Protein AF-A0A930A8R0-F1 (afdb_monomer_lite)

Structure (mmCIF, N/CA/C/O backbone):
data_AF-A0A930A8R0-F1
#
_entry.id   AF-A0A930A8R0-F1
#
loop_
_atom_site.group_PDB
_atom_site.id
_atom_site.type_symbol
_atom_site.label_atom_id
_atom_site.label_alt_id
_atom_site.label_comp_id
_atom_site.label_asym_id
_atom_site.label_entity_id
_atom_site.label_seq_id
_atom_site.pdbx_PDB_ins_code
_atom_site.Cartn_x
_atom_site.Cartn_y
_atom_site.Cartn_z
_atom_site.occupancy
_atom_site.B_iso_or_equiv
_atom_site.auth_seq_id
_atom_site.auth_comp_id
_atom_site.auth_asym_id
_atom_site.auth_atom_id
_atom_site.pdbx_PDB_model_num
ATOM 1 N N . MET A 1 1 ? 19.507 -21.224 15.611 1.00 80.69 1 MET A N 1
ATOM 2 C CA . MET A 1 1 ? 19.229 -20.970 14.181 1.00 80.69 1 MET A CA 1
ATOM 3 C C . MET A 1 1 ? 17.730 -20.763 14.054 1.00 80.69 1 MET A C 1
ATOM 5 O O . MET A 1 1 ? 17.002 -21.563 14.625 1.00 80.69 1 MET A O 1
ATOM 9 N N . THR A 1 2 ? 17.271 -19.687 13.418 1.00 90.69 2 THR A N 1
ATOM 10 C CA . THR A 1 2 ? 15.831 -19.450 13.217 1.00 90.69 2 THR A CA 1
ATOM 11 C C . THR A 1 2 ? 15.289 -20.491 12.242 1.00 90.69 2 THR A C 1
ATOM 13 O O . THR A 1 2 ? 15.862 -20.667 11.169 1.00 90.69 2 THR A O 1
ATOM 16 N N . THR A 1 3 ? 14.223 -21.201 12.608 1.00 97.38 3 THR A N 1
ATOM 17 C CA . THR A 1 3 ? 13.631 -22.215 11.726 1.00 97.38 3 THR A CA 1
ATOM 18 C C . THR A 1 3 ? 12.683 -21.579 10.711 1.00 97.38 3 THR A C 1
ATOM 20 O O . THR A 1 3 ? 12.202 -20.460 10.905 1.00 97.38 3 THR A O 1
ATOM 23 N N . PHE A 1 4 ? 12.344 -22.317 9.651 1.00 96.25 4 PHE A N 1
ATOM 24 C CA . PHE A 1 4 ? 11.257 -21.925 8.750 1.00 96.25 4 PHE A CA 1
ATOM 25 C C . PHE A 1 4 ? 9.955 -21.661 9.519 1.00 96.25 4 PHE A C 1
ATOM 27 O O . PHE A 1 4 ? 9.286 -20.663 9.271 1.00 96.25 4 PHE A O 1
ATOM 34 N N . GLN A 1 5 ? 9.631 -22.505 10.504 1.00 97.75 5 GLN A N 1
ATOM 35 C CA . GLN A 1 5 ? 8.419 -22.354 11.307 1.00 97.75 5 GLN A CA 1
ATOM 36 C C . GLN A 1 5 ? 8.417 -21.048 12.113 1.00 97.75 5 GLN A C 1
ATOM 38 O O . GLN A 1 5 ? 7.372 -20.411 12.250 1.00 97.75 5 GLN A O 1
ATOM 43 N N . ASP A 1 6 ? 9.574 -20.629 12.627 1.00 97.81 6 ASP A N 1
ATOM 44 C CA . ASP A 1 6 ? 9.707 -19.356 13.339 1.00 97.81 6 ASP A CA 1
ATOM 45 C C . ASP A 1 6 ? 9.527 -18.164 12.393 1.00 97.81 6 ASP A C 1
ATOM 47 O O . ASP A 1 6 ? 8.846 -17.201 12.744 1.00 97.81 6 ASP A O 1
ATOM 51 N N . ILE A 1 7 ? 10.100 -18.234 11.187 1.00 97.00 7 ILE A N 1
ATOM 52 C CA . ILE A 1 7 ? 9.947 -17.200 10.152 1.00 97.00 7 ILE A CA 1
ATOM 53 C C . ILE A 1 7 ? 8.486 -17.107 9.711 1.00 97.00 7 ILE A C 1
ATOM 55 O O . ILE A 1 7 ? 7.916 -16.018 9.709 1.00 97.00 7 ILE A O 1
ATOM 59 N N . TYR A 1 8 ? 7.856 -18.243 9.413 1.00 96.69 8 TYR A N 1
ATOM 60 C CA . TYR A 1 8 ? 6.459 -18.312 9.001 1.00 96.69 8 TYR A CA 1
ATOM 61 C C . TYR A 1 8 ? 5.532 -17.691 10.049 1.00 96.69 8 TYR A C 1
ATOM 63 O O . TYR A 1 8 ? 4.713 -16.835 9.724 1.00 96.69 8 TYR A O 1
ATOM 71 N N . LYS A 1 9 ? 5.702 -18.052 11.329 1.00 97.94 9 LYS A N 1
ATOM 72 C CA . LYS A 1 9 ? 4.915 -17.468 12.425 1.00 97.94 9 LYS A CA 1
ATOM 73 C C . LYS A 1 9 ? 5.096 -15.957 12.526 1.00 97.94 9 LYS A C 1
ATOM 75 O O . LYS A 1 9 ? 4.120 -15.258 12.775 1.00 97.94 9 LYS A O 1
ATOM 80 N N . ARG A 1 10 ? 6.319 -15.454 12.332 1.00 97.38 10 ARG A N 1
ATOM 81 C CA . ARG A 1 10 ? 6.598 -14.011 12.347 1.00 97.38 10 ARG A CA 1
ATOM 82 C C . ARG A 1 10 ? 5.905 -13.303 11.191 1.00 97.38 10 ARG A C 1
ATOM 84 O O . ARG A 1 10 ? 5.196 -12.343 11.447 1.00 97.38 10 ARG A O 1
ATOM 91 N N . ILE A 1 11 ? 6.040 -13.807 9.964 1.00 94.69 11 ILE A N 1
ATOM 92 C CA . ILE A 1 11 ? 5.373 -13.237 8.782 1.00 94.69 11 ILE A CA 1
ATOM 93 C C . ILE A 1 11 ? 3.855 -13.242 8.974 1.00 94.69 11 ILE A C 1
ATOM 95 O O . ILE A 1 11 ? 3.210 -12.217 8.780 1.00 94.69 11 ILE A O 1
ATOM 99 N N . TYR A 1 12 ? 3.290 -14.364 9.423 1.00 95.31 12 TYR A N 1
ATOM 100 C CA . TYR A 1 12 ? 1.855 -14.486 9.665 1.00 95.31 12 TYR A CA 1
ATOM 101 C C . TYR A 1 12 ? 1.365 -13.504 10.737 1.00 95.31 12 TYR A C 1
ATOM 103 O O . TYR A 1 12 ? 0.371 -12.810 10.537 1.00 95.31 12 TYR A O 1
ATOM 111 N N . ALA A 1 13 ? 2.078 -13.400 11.863 1.00 97.25 13 ALA A N 1
ATOM 112 C CA . ALA A 1 13 ? 1.741 -12.458 12.926 1.00 97.25 13 ALA A CA 1
ATOM 113 C C . ALA A 1 13 ? 1.871 -10.998 12.466 1.00 97.25 13 ALA A C 1
ATOM 115 O O . ALA A 1 13 ? 1.007 -10.184 12.784 1.00 97.25 13 ALA A O 1
ATOM 116 N N . SER A 1 14 ? 2.905 -10.668 11.686 1.00 95.50 14 SER A N 1
ATOM 117 C CA . SER A 1 14 ? 3.073 -9.343 11.081 1.00 95.50 14 SER A CA 1
ATOM 118 C C . SER A 1 14 ? 1.933 -9.014 10.120 1.00 95.50 14 SER A C 1
ATOM 120 O O . SER A 1 14 ? 1.398 -7.909 10.171 1.00 95.50 14 SER A O 1
ATOM 122 N N . TRP A 1 15 ? 1.516 -9.978 9.295 1.00 94.69 15 TRP A N 1
ATOM 123 C CA . TRP A 1 15 ? 0.398 -9.802 8.375 1.00 94.69 15 TRP A CA 1
ATOM 124 C C . TRP A 1 15 ? -0.920 -9.562 9.111 1.00 94.69 15 TRP A C 1
ATOM 126 O O . TRP A 1 15 ? -1.655 -8.623 8.801 1.00 94.69 15 TRP A O 1
ATOM 136 N N . LEU A 1 16 ? -1.192 -10.361 10.143 1.00 95.44 16 LEU A N 1
ATOM 137 C CA . LEU A 1 16 ? -2.367 -10.182 10.989 1.00 95.44 16 LEU A CA 1
ATOM 138 C C . LEU A 1 16 ? -2.343 -8.822 11.705 1.00 95.44 16 LEU A C 1
ATOM 140 O O . LEU A 1 16 ? -3.354 -8.126 11.726 1.00 95.44 16 LEU A O 1
ATOM 144 N N . GLY A 1 17 ? -1.187 -8.417 12.236 1.00 96.06 17 GLY A N 1
ATOM 145 C CA . GLY A 1 17 ? -1.002 -7.122 12.890 1.00 96.06 17 GLY A CA 1
ATOM 146 C C . GLY A 1 17 ? -1.250 -5.934 11.958 1.00 96.06 17 GLY A C 1
ATOM 147 O O . GLY A 1 17 ? -1.930 -4.989 12.351 1.00 96.06 17 GLY A O 1
ATOM 148 N N . LYS A 1 18 ? -0.771 -6.002 10.707 1.00 94.75 18 LYS A N 1
ATOM 149 C CA . LYS A 1 18 ? -1.058 -4.996 9.670 1.00 94.75 18 LYS A CA 1
ATOM 150 C C . LYS A 1 18 ? -2.568 -4.881 9.433 1.00 94.75 18 LYS A C 1
ATOM 152 O O . LYS A 1 18 ? -3.101 -3.783 9.520 1.00 94.75 18 LYS A O 1
ATOM 157 N N . ASN A 1 19 ? -3.267 -6.004 9.245 1.00 92.94 19 ASN A N 1
ATOM 158 C CA . ASN A 1 19 ? -4.722 -6.016 9.034 1.00 92.94 19 ASN A CA 1
ATOM 159 C C . ASN A 1 19 ? -5.507 -5.464 10.237 1.00 92.94 19 ASN A C 1
ATOM 161 O O . ASN A 1 19 ? -6.452 -4.703 10.053 1.00 92.94 19 ASN A O 1
ATOM 165 N N . ILE A 1 20 ? -5.098 -5.799 11.464 1.00 93.88 20 ILE A N 1
ATOM 166 C CA . ILE A 1 20 ? -5.661 -5.228 12.701 1.00 93.88 20 ILE A CA 1
ATOM 167 C C . ILE A 1 20 ? -5.509 -3.700 12.709 1.00 93.88 20 ILE A C 1
ATOM 169 O O . ILE A 1 20 ? -6.473 -2.982 12.968 1.00 93.88 20 ILE A O 1
ATOM 173 N N . GLY A 1 21 ? -4.314 -3.201 12.381 1.00 94.19 21 GLY A N 1
ATOM 174 C CA . GLY A 1 21 ? -4.035 -1.767 12.307 1.00 94.19 21 GLY A CA 1
ATOM 175 C C . GLY A 1 21 ? -4.889 -1.048 11.263 1.00 94.19 21 GLY A C 1
ATOM 176 O O . GLY A 1 21 ? -5.487 -0.024 11.582 1.00 94.19 21 GLY A O 1
ATOM 177 N N . ILE A 1 22 ? -5.009 -1.621 10.061 1.00 93.88 22 ILE A N 1
ATOM 178 C CA . ILE A 1 22 ? -5.859 -1.094 8.980 1.00 93.88 22 ILE A CA 1
ATOM 179 C C . ILE A 1 22 ? -7.307 -0.958 9.462 1.00 93.88 22 ILE A C 1
ATOM 181 O O . ILE A 1 22 ? -7.902 0.110 9.356 1.00 93.88 22 ILE A O 1
ATOM 185 N N . ARG A 1 23 ? -7.874 -2.007 10.075 1.00 92.81 23 ARG A N 1
ATOM 186 C CA . ARG A 1 23 ? -9.264 -1.971 10.563 1.00 92.81 23 ARG A CA 1
ATOM 187 C C . ARG A 1 23 ? -9.499 -0.930 11.648 1.00 92.81 23 ARG A C 1
ATOM 189 O O . ARG A 1 23 ? -10.571 -0.332 11.687 1.00 92.81 23 ARG A O 1
ATOM 196 N N . LEU A 1 24 ? -8.520 -0.727 12.524 1.00 93.56 24 LEU A N 1
ATOM 197 C CA . LEU A 1 24 ? -8.618 0.259 13.594 1.00 93.56 24 LEU A CA 1
ATOM 198 C C . LEU A 1 24 ? -8.490 1.689 13.057 1.00 93.56 24 LEU A C 1
ATOM 200 O O . LEU A 1 24 ? -9.185 2.582 13.536 1.00 93.56 24 LEU A O 1
ATOM 204 N N . GLY A 1 25 ? -7.605 1.897 12.079 1.00 93.62 25 GLY A N 1
ATOM 205 C CA . GLY A 1 25 ? -7.275 3.211 11.530 1.00 93.62 25 GLY A CA 1
ATOM 206 C C . GLY A 1 25 ? -8.232 3.713 10.451 1.00 93.62 25 GLY A C 1
ATOM 207 O O . GLY A 1 25 ? -8.490 4.911 10.405 1.00 93.62 25 GLY A O 1
ATOM 208 N N . ALA A 1 26 ? -8.802 2.830 9.628 1.00 92.81 26 ALA A N 1
ATOM 209 C CA . ALA A 1 26 ? -9.604 3.222 8.465 1.00 92.81 26 ALA A CA 1
ATOM 210 C C . ALA A 1 26 ? -10.757 4.210 8.767 1.00 92.81 26 ALA A C 1
ATOM 212 O O . ALA A 1 26 ? -10.895 5.190 8.039 1.00 92.81 26 ALA A O 1
ATOM 213 N N . PRO A 1 27 ? -11.559 4.061 9.847 1.00 93.12 27 PRO A N 1
ATOM 214 C CA . PRO A 1 27 ? -12.640 5.012 10.154 1.00 93.12 27 PRO A CA 1
ATOM 215 C C . PRO A 1 27 ? -12.180 6.450 10.449 1.00 93.12 27 PRO A C 1
ATOM 217 O O . PRO A 1 27 ? -12.996 7.370 10.448 1.00 93.12 27 PRO A O 1
ATOM 220 N N . ILE A 1 28 ? -10.899 6.631 10.772 1.00 94.19 28 ILE A N 1
ATOM 221 C CA . ILE A 1 28 ? -10.299 7.904 11.190 1.00 94.19 28 ILE A CA 1
ATOM 222 C C . ILE A 1 28 ? -9.130 8.305 10.287 1.00 94.19 28 ILE A C 1
ATOM 224 O O . ILE A 1 28 ? -8.315 9.153 10.656 1.00 94.19 28 ILE A O 1
ATOM 228 N N . GLU A 1 29 ? -9.028 7.699 9.106 1.00 92.12 29 GLU A N 1
ATOM 229 C CA . GLU A 1 29 ? -8.049 8.096 8.107 1.00 92.12 29 GLU A CA 1
ATOM 230 C C . GLU A 1 29 ? -8.221 9.586 7.776 1.00 92.12 29 GLU A C 1
ATOM 232 O O . GLU A 1 29 ? -9.336 10.081 7.609 1.00 92.12 29 GLU A O 1
ATOM 237 N N . SER A 1 30 ? -7.108 10.322 7.715 1.00 91.88 30 SER A N 1
ATOM 238 C CA . SER A 1 30 ? -7.066 11.785 7.544 1.00 91.88 30 SER A CA 1
ATOM 239 C C . SER A 1 30 ? -7.599 12.629 8.716 1.00 91.88 30 SER A C 1
ATOM 241 O O . SER A 1 30 ? -7.638 13.854 8.600 1.00 91.88 30 SER A O 1
ATOM 243 N N . TRP A 1 31 ? -7.961 12.036 9.860 1.00 9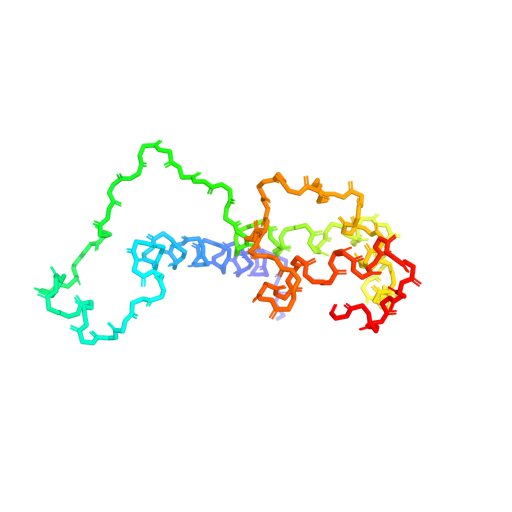6.50 31 TRP A N 1
ATOM 244 C CA . TRP A 1 31 ? -8.371 12.799 11.046 1.00 96.50 31 TRP A CA 1
ATOM 245 C C . TRP A 1 31 ? -7.162 13.214 11.883 1.00 96.50 31 TRP A C 1
ATOM 247 O O . TRP A 1 31 ? -6.203 12.465 12.081 1.00 96.50 31 TRP A O 1
ATOM 257 N N . THR A 1 32 ? -7.229 14.404 12.467 1.00 96.62 32 THR A N 1
ATOM 258 C CA . THR A 1 32 ? -6.239 14.854 13.442 1.00 96.62 32 THR A CA 1
ATOM 259 C C . THR A 1 32 ? -6.459 14.175 14.795 1.00 96.62 32 THR A C 1
ATOM 261 O O . THR A 1 32 ? -7.577 13.844 15.198 1.00 96.62 32 THR A O 1
ATOM 264 N N . GLY A 1 33 ? -5.385 14.032 15.575 1.00 94.88 33 GLY A N 1
ATOM 265 C CA . GLY A 1 33 ? -5.473 13.493 16.934 1.00 94.88 33 GLY A CA 1
ATOM 266 C C . GLY A 1 33 ? -6.540 14.173 17.816 1.00 94.88 33 GLY A C 1
ATOM 267 O O . GLY A 1 33 ? -7.263 13.464 18.513 1.00 94.88 33 GLY A O 1
ATOM 268 N N . PRO A 1 34 ? -6.676 15.517 17.824 1.00 97.44 34 PRO A N 1
ATOM 269 C CA . PRO A 1 34 ? -7.757 16.195 18.540 1.00 97.44 34 PRO A CA 1
ATOM 270 C C . PRO A 1 34 ? -9.171 15.803 18.089 1.00 97.44 34 PRO A C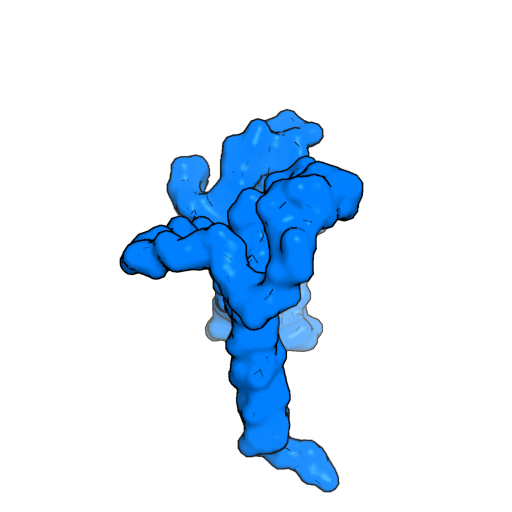 1
ATOM 272 O O . PRO A 1 34 ? -10.030 15.621 18.949 1.00 97.44 34 PRO A O 1
ATOM 275 N N . GLU A 1 35 ? -9.417 15.646 16.786 1.00 97.12 35 GLU A N 1
ATOM 276 C CA . GLU A 1 35 ? -10.726 15.226 16.259 1.00 97.12 35 GLU A CA 1
ATOM 277 C C . GLU A 1 35 ? -11.070 13.809 16.717 1.00 97.12 35 GLU A C 1
ATOM 279 O O . GLU A 1 35 ? -12.141 13.583 17.281 1.00 97.12 35 GLU A O 1
ATOM 284 N N . VAL A 1 36 ? -10.115 12.882 16.592 1.00 96.31 36 VAL A N 1
ATOM 285 C CA . VAL A 1 36 ? -10.281 11.499 17.061 1.00 96.31 36 VAL A CA 1
ATOM 286 C C . VAL A 1 36 ? -10.576 11.469 18.559 1.00 96.31 36 VAL A C 1
ATOM 288 O O . VAL A 1 36 ? -11.512 10.803 18.9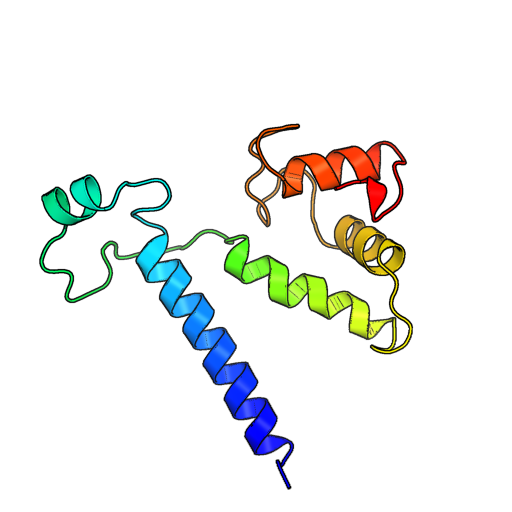97 1.00 96.31 36 VAL A O 1
ATOM 291 N N . ARG A 1 37 ? -9.820 12.228 19.364 1.00 95.19 37 ARG A N 1
ATOM 292 C CA . ARG A 1 37 ? -10.024 12.267 20.819 1.00 95.19 37 ARG A CA 1
ATOM 293 C C . ARG A 1 37 ? -11.382 12.832 21.208 1.00 95.19 37 ARG A C 1
ATOM 295 O O . ARG A 1 37 ? -12.013 12.302 22.114 1.00 95.19 37 ARG A O 1
ATOM 302 N N . LYS A 1 38 ? -11.840 13.877 20.520 1.00 96.44 38 LYS A N 1
ATOM 303 C CA . LYS A 1 38 ? -13.146 14.492 20.772 1.00 96.44 38 LYS A CA 1
ATOM 304 C C . LYS A 1 38 ? -14.302 13.523 20.507 1.00 96.44 38 LYS A C 1
ATOM 306 O O . LYS A 1 38 ? -15.297 13.582 21.222 1.00 96.44 38 LYS A O 1
ATOM 311 N N . CYS A 1 39 ? -14.186 12.673 19.489 1.00 94.56 39 CYS A N 1
ATOM 312 C CA . CYS A 1 39 ? -15.276 11.802 19.049 1.00 94.56 39 CYS A CA 1
ATOM 313 C C . CYS A 1 39 ? -15.249 10.402 19.675 1.00 94.56 39 CYS A C 1
ATOM 315 O O . CYS A 1 39 ? -16.315 9.833 19.888 1.00 94.56 39 CYS A O 1
ATOM 317 N N . TYR A 1 40 ? -14.064 9.854 19.968 1.00 93.50 40 TYR A N 1
ATOM 318 C CA . TYR A 1 40 ? -13.909 8.419 20.232 1.00 93.50 40 TYR A CA 1
ATOM 319 C C . TYR A 1 40 ? -13.188 8.063 21.540 1.00 93.50 40 TYR A C 1
ATOM 321 O O . TYR A 1 40 ? -12.989 6.881 21.802 1.00 93.50 40 TYR A O 1
ATOM 329 N N . GLN A 1 41 ? -12.767 9.020 22.379 1.00 92.62 41 GLN A N 1
ATOM 330 C CA . GLN A 1 41 ? -12.135 8.655 23.656 1.00 92.62 41 GLN A CA 1
ATOM 331 C C . GLN A 1 41 ? -13.143 8.215 24.739 1.00 92.62 41 GLN A C 1
ATOM 333 O O . GLN A 1 41 ? -14.161 8.883 24.921 1.00 92.62 41 GLN A O 1
ATOM 338 N N . PRO A 1 42 ? -12.807 7.181 25.544 1.00 93.00 42 PRO A N 1
ATOM 339 C CA . PRO A 1 42 ? -11.668 6.272 25.379 1.00 93.00 42 PRO A CA 1
ATOM 340 C C . PRO A 1 42 ? -11.913 5.251 24.254 1.00 93.00 42 PRO A C 1
ATOM 342 O O . PRO A 1 42 ? -12.996 4.686 24.152 1.00 93.00 42 PRO A O 1
ATOM 345 N N . ILE A 1 43 ? -10.880 4.967 23.455 1.00 92.25 43 ILE A N 1
ATOM 346 C CA . ILE A 1 43 ? -10.941 3.903 22.443 1.00 92.25 43 ILE A CA 1
ATOM 347 C C . ILE A 1 43 ? -10.611 2.583 23.137 1.00 92.25 43 ILE A C 1
ATOM 349 O O . ILE A 1 43 ? -9.472 2.369 23.553 1.00 92.25 43 ILE A O 1
ATOM 353 N N . THR A 1 44 ? -11.610 1.718 23.281 1.00 94.56 44 THR A N 1
ATOM 354 C CA . THR A 1 44 ? -11.469 0.387 23.898 1.00 94.56 44 THR A CA 1
ATOM 355 C C . THR A 1 44 ? -11.729 -0.759 22.925 1.00 94.56 44 THR A C 1
ATOM 357 O O . THR A 1 44 ? -11.484 -1.907 23.276 1.00 94.56 44 THR A O 1
ATOM 360 N N . ASP A 1 45 ? -12.230 -0.452 21.729 1.00 94.69 45 ASP A N 1
ATOM 361 C CA . ASP A 1 45 ? -12.561 -1.410 20.673 1.00 94.69 45 ASP A CA 1
ATOM 362 C C . ASP A 1 45 ? -12.466 -0.721 19.296 1.00 94.69 45 ASP A C 1
ATOM 364 O O . ASP A 1 45 ? -12.174 0.477 19.211 1.00 94.69 45 ASP A O 1
ATOM 368 N N . TYR A 1 46 ? -12.710 -1.464 18.219 1.00 94.25 46 TYR A N 1
ATOM 369 C CA . TYR A 1 46 ? -12.829 -0.921 16.870 1.00 94.25 46 TYR A CA 1
ATOM 370 C C . TYR A 1 46 ? -13.954 0.115 16.775 1.00 94.25 46 TYR A C 1
ATOM 372 O O . TYR A 1 46 ? -15.043 -0.054 17.320 1.00 94.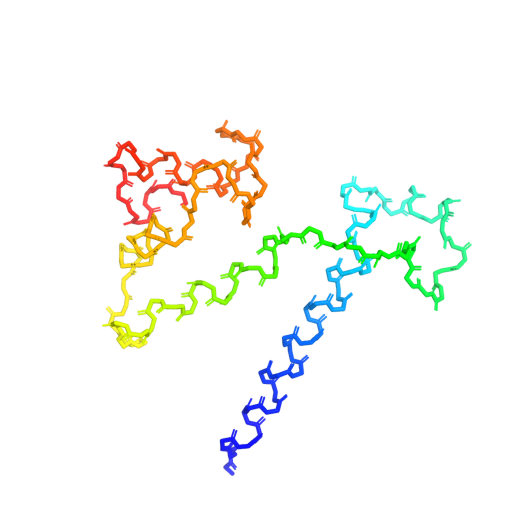25 46 TYR A O 1
ATOM 380 N N . LEU A 1 47 ? -13.691 1.195 16.036 1.00 93.44 47 LEU A N 1
ATOM 381 C CA . LEU A 1 47 ? -14.588 2.355 15.956 1.00 93.44 47 LEU A CA 1
ATOM 382 C C . LEU A 1 47 ? -15.821 2.114 15.079 1.00 93.44 47 LEU A C 1
ATOM 384 O O . LEU A 1 47 ? -16.774 2.890 15.105 1.00 93.44 47 LEU A O 1
ATOM 388 N N . THR A 1 48 ? -15.790 1.084 14.238 1.00 91.31 48 THR A N 1
ATOM 389 C CA . THR A 1 48 ? -16.854 0.774 13.284 1.00 91.31 48 THR A CA 1
ATOM 390 C C . THR A 1 48 ? -16.918 -0.728 13.075 1.00 91.31 48 THR A C 1
ATOM 392 O O . THR A 1 48 ? -15.890 -1.371 12.857 1.00 91.31 48 THR A O 1
ATOM 395 N N . ASP A 1 49 ? -18.133 -1.270 13.120 1.00 90.81 49 ASP A N 1
ATOM 396 C CA . ASP A 1 49 ? -18.401 -2.651 12.743 1.00 90.81 49 ASP A CA 1
ATOM 397 C C . ASP A 1 49 ? -18.660 -2.726 11.234 1.00 90.81 49 ASP A C 1
ATOM 399 O O . ASP A 1 49 ? -19.563 -2.077 10.699 1.00 90.81 49 ASP A O 1
ATOM 403 N N . TYR A 1 50 ? -17.830 -3.492 10.535 1.00 85.31 50 TYR A N 1
ATOM 404 C CA . TYR A 1 50 ? -17.874 -3.625 9.085 1.00 85.31 50 TYR A CA 1
ATOM 405 C C . TYR A 1 50 ? -18.433 -4.996 8.710 1.00 85.31 50 TYR A C 1
ATOM 407 O O . TYR A 1 50 ? -17.742 -6.005 8.848 1.00 85.31 50 TYR A O 1
ATOM 415 N N . SER A 1 51 ? -19.634 -5.037 8.129 1.00 85.31 51 SER A N 1
ATOM 416 C CA . SER A 1 51 ? -20.161 -6.258 7.495 1.00 85.31 51 SER A CA 1
ATOM 417 C C . SER A 1 51 ? -19.415 -6.603 6.200 1.00 85.31 51 SER A C 1
ATOM 419 O O . SER A 1 51 ? -19.252 -7.772 5.854 1.00 85.31 51 SER A O 1
ATOM 421 N N . GLN A 1 52 ? -18.935 -5.574 5.501 1.00 84.19 52 GLN A N 1
ATOM 422 C CA . GLN A 1 52 ? -18.029 -5.652 4.363 1.00 84.19 52 GLN A CA 1
ATOM 423 C C . GLN A 1 52 ? -16.977 -4.558 4.502 1.00 84.19 52 GLN A C 1
ATOM 425 O O . GLN A 1 52 ? -17.280 -3.442 4.920 1.00 84.19 52 GLN A O 1
ATOM 430 N N . PHE A 1 53 ? -15.741 -4.880 4.144 1.00 85.25 53 PHE A N 1
ATOM 431 C CA . PHE A 1 53 ? -14.632 -3.936 4.159 1.00 85.25 53 PHE A CA 1
ATOM 432 C C . PHE A 1 53 ? -14.005 -3.915 2.783 1.00 85.25 53 PHE A C 1
ATOM 434 O O . PHE A 1 53 ? -13.752 -4.977 2.207 1.00 85.25 53 PHE A O 1
ATOM 441 N N . ALA A 1 54 ? -13.826 -2.710 2.253 1.00 78.44 54 ALA A N 1
ATOM 442 C CA . ALA A 1 54 ? -13.293 -2.522 0.920 1.00 78.44 54 ALA A CA 1
ATOM 443 C C . ALA A 1 54 ? -11.881 -3.115 0.808 1.00 78.44 54 ALA A C 1
ATOM 445 O O . ALA A 1 54 ? -11.165 -3.274 1.798 1.00 78.44 54 ALA A O 1
ATOM 446 N N . ALA A 1 55 ? -11.503 -3.463 -0.420 1.00 76.56 55 ALA A N 1
ATOM 447 C CA . ALA A 1 55 ? -10.146 -3.874 -0.733 1.00 76.56 55 ALA A CA 1
ATOM 448 C C . ALA A 1 55 ? -9.222 -2.661 -0.546 1.00 76.56 55 ALA A C 1
ATOM 450 O O . ALA A 1 55 ? -9.202 -1.761 -1.382 1.00 76.56 55 ALA A O 1
ATOM 451 N N . ASP A 1 56 ? -8.513 -2.664 0.573 1.00 86.19 56 ASP A N 1
ATOM 452 C CA . ASP A 1 56 ? -7.664 -1.588 1.068 1.00 86.19 56 ASP A CA 1
ATOM 453 C C . ASP A 1 56 ? -6.231 -1.727 0.527 1.00 86.19 56 ASP A C 1
ATOM 455 O O . ASP A 1 56 ? -5.730 -2.842 0.346 1.00 86.19 56 ASP A O 1
ATOM 459 N N . ASP A 1 57 ? -5.588 -0.615 0.194 1.00 86.00 57 ASP A N 1
ATOM 460 C CA . ASP A 1 57 ? -4.280 -0.596 -0.463 1.00 86.00 57 ASP A CA 1
ATOM 461 C C . ASP A 1 57 ? -3.152 -1.071 0.450 1.00 86.00 57 ASP A C 1
ATOM 463 O O . ASP A 1 57 ? -2.288 -1.843 0.018 1.00 86.00 57 ASP A O 1
ATOM 467 N N . ASP A 1 58 ? -3.234 -0.752 1.737 1.00 89.56 58 ASP A N 1
ATOM 468 C CA . ASP A 1 58 ? -2.344 -1.255 2.775 1.00 89.56 58 ASP A CA 1
ATOM 469 C C . ASP A 1 58 ? -2.471 -2.779 2.990 1.00 89.56 58 ASP A C 1
ATOM 471 O O . ASP A 1 58 ? -1.521 -3.420 3.465 1.00 89.56 58 ASP A O 1
ATOM 475 N N . ALA A 1 59 ? -3.615 -3.377 2.633 1.00 89.12 59 ALA A N 1
ATOM 476 C CA . ALA A 1 59 ? -3.838 -4.826 2.655 1.00 89.12 59 ALA A CA 1
ATOM 477 C C . ALA A 1 59 ? -3.502 -5.518 1.319 1.00 89.12 59 ALA A C 1
ATOM 479 O O . ALA A 1 59 ? -3.077 -6.672 1.293 1.00 89.12 59 ALA A O 1
ATOM 480 N N . ASN A 1 60 ? -3.694 -4.855 0.185 1.00 86.69 60 ASN A N 1
ATOM 481 C CA . ASN A 1 60 ? -3.422 -5.463 -1.115 1.00 86.69 60 ASN A CA 1
ATOM 482 C C . ASN A 1 60 ? -1.936 -5.344 -1.469 1.00 86.69 60 ASN A C 1
ATOM 484 O O . ASN A 1 60 ? -1.284 -6.351 -1.761 1.00 86.69 60 ASN A O 1
ATOM 488 N N . GLY A 1 61 ? -1.388 -4.130 -1.391 1.00 87.06 61 GLY A N 1
ATOM 489 C CA . GLY A 1 61 ? -0.050 -3.779 -1.863 1.00 87.06 61 GLY A CA 1
ATOM 490 C C . GLY A 1 61 ? 1.029 -4.785 -1.456 1.00 87.06 61 GLY A C 1
ATOM 491 O O . GLY A 1 61 ? 1.654 -5.366 -2.342 1.00 87.06 61 GLY A O 1
ATOM 492 N N . PRO A 1 62 ? 1.214 -5.095 -0.157 1.00 87.69 62 PRO A N 1
ATOM 493 C CA . PRO A 1 62 ? 2.266 -6.014 0.281 1.00 87.69 62 PRO A CA 1
ATOM 494 C C . PRO A 1 62 ? 2.198 -7.414 -0.344 1.00 87.69 62 PRO A C 1
ATOM 496 O O . PRO A 1 62 ? 3.239 -8.007 -0.628 1.00 87.69 62 PRO A O 1
ATOM 499 N N . LEU A 1 63 ? 0.995 -7.951 -0.570 1.00 86.81 63 LEU A N 1
ATOM 500 C CA . LEU A 1 63 ? 0.824 -9.280 -1.162 1.00 86.81 63 LEU A CA 1
ATOM 501 C C . LEU A 1 63 ? 1.142 -9.271 -2.659 1.00 86.81 63 LEU A C 1
ATOM 503 O O . LEU A 1 63 ? 1.795 -10.184 -3.160 1.00 86.81 63 LEU A O 1
ATOM 507 N N . PHE A 1 64 ? 0.715 -8.228 -3.364 1.00 84.31 64 PHE A N 1
ATOM 508 C CA . PHE A 1 64 ? 0.915 -8.110 -4.805 1.00 84.31 64 PHE A CA 1
ATOM 509 C C . PHE A 1 64 ? 2.320 -7.635 -5.184 1.00 84.31 64 PHE A C 1
ATOM 511 O O . PHE A 1 64 ? 2.849 -8.061 -6.207 1.00 84.31 64 PHE A O 1
ATOM 518 N N . PHE A 1 65 ? 2.982 -6.834 -4.347 1.00 85.69 65 PHE A N 1
ATOM 519 C CA . PHE A 1 65 ? 4.400 -6.517 -4.532 1.00 85.69 65 PHE A CA 1
ATOM 520 C C . PHE A 1 65 ? 5.281 -7.753 -4.352 1.00 85.69 65 PHE A C 1
ATOM 522 O O . PHE A 1 65 ? 6.270 -7.908 -5.061 1.00 85.69 65 PHE A O 1
ATOM 529 N N . ALA A 1 66 ? 4.905 -8.676 -3.464 1.00 89.44 66 ALA A N 1
ATOM 530 C CA . ALA A 1 66 ? 5.598 -9.955 -3.336 1.00 89.44 66 ALA A CA 1
ATOM 531 C C . ALA A 1 66 ? 5.342 -10.905 -4.524 1.00 89.44 66 ALA A C 1
ATOM 533 O O . ALA A 1 66 ? 6.126 -11.831 -4.732 1.00 89.44 66 ALA A O 1
ATOM 534 N N . ASP A 1 67 ? 4.284 -10.691 -5.316 1.00 91.69 67 ASP A N 1
ATOM 535 C CA . ASP A 1 67 ? 3.900 -11.573 -6.426 1.00 91.69 67 ASP A CA 1
ATOM 536 C C . ASP A 1 67 ? 4.983 -11.673 -7.511 1.00 91.69 67 ASP A C 1
ATOM 538 O O . ASP A 1 67 ? 5.195 -12.751 -8.064 1.00 91.69 67 ASP A O 1
ATOM 542 N N . VAL A 1 68 ? 5.757 -10.600 -7.723 1.00 94.25 68 VAL A N 1
ATOM 543 C CA . VAL A 1 68 ? 6.894 -10.578 -8.664 1.00 94.25 68 VAL A CA 1
ATOM 544 C C . VAL A 1 68 ? 7.904 -11.699 -8.385 1.00 94.25 68 VAL A C 1
ATOM 546 O O . VAL A 1 68 ? 8.550 -12.211 -9.300 1.00 94.25 68 VAL A O 1
ATOM 549 N N . MET A 1 69 ? 8.009 -12.136 -7.123 1.00 92.69 69 MET A N 1
ATOM 550 C CA . MET A 1 69 ? 8.951 -13.171 -6.694 1.00 92.69 69 MET A CA 1
ATOM 551 C C . MET A 1 69 ? 8.584 -14.567 -7.215 1.00 92.69 69 MET A C 1
ATOM 553 O O . MET A 1 69 ? 9.374 -15.501 -7.103 1.00 92.69 69 MET A O 1
ATOM 557 N N . LYS A 1 70 ? 7.394 -14.733 -7.807 1.00 92.12 70 LYS A N 1
ATOM 558 C CA . LYS A 1 70 ? 7.033 -15.946 -8.555 1.00 92.12 70 LYS A CA 1
ATOM 559 C C . LYS A 1 70 ? 7.833 -16.089 -9.849 1.00 92.12 70 LYS A C 1
ATOM 561 O O . LYS A 1 70 ? 7.986 -17.206 -10.336 1.00 92.12 70 LYS A O 1
ATOM 566 N N . TYR A 1 71 ? 8.322 -14.976 -10.393 1.00 93.75 71 TYR A N 1
ATOM 567 C CA . TYR A 1 71 ? 8.994 -14.920 -11.692 1.00 93.75 71 TYR A CA 1
ATOM 568 C C . TYR A 1 71 ? 10.458 -14.479 -11.582 1.00 93.75 71 TYR A C 1
ATOM 570 O O . TYR A 1 71 ? 11.262 -14.814 -12.449 1.00 93.75 71 TYR A O 1
ATOM 578 N N . HIS A 1 72 ? 10.821 -13.781 -10.502 1.00 94.56 72 HIS A N 1
ATOM 579 C CA . HIS A 1 72 ? 12.163 -13.251 -10.271 1.00 94.56 72 HIS A CA 1
ATOM 580 C C . HIS A 1 72 ? 12.702 -13.687 -8.904 1.00 94.56 72 HIS A C 1
ATOM 582 O O . HIS A 1 72 ? 11.963 -13.784 -7.928 1.00 94.56 72 HIS A O 1
ATOM 588 N N . SER A 1 73 ? 14.009 -13.937 -8.808 1.00 94.00 73 SER A N 1
ATOM 589 C CA . SER A 1 73 ? 14.656 -14.171 -7.514 1.00 94.00 73 SER A CA 1
ATOM 590 C C . SER A 1 73 ? 14.862 -12.855 -6.764 1.00 94.00 73 SER A C 1
ATOM 592 O O . SER A 1 73 ? 15.110 -11.820 -7.383 1.00 94.00 73 SER A O 1
ATOM 594 N N . ILE A 1 74 ? 14.872 -12.915 -5.430 1.00 89.25 74 ILE A N 1
ATOM 595 C CA . ILE A 1 74 ? 15.085 -11.739 -4.571 1.00 89.25 74 ILE A CA 1
ATOM 596 C C . ILE A 1 74 ? 16.384 -10.983 -4.890 1.00 89.25 74 ILE A C 1
ATOM 598 O O . ILE A 1 74 ? 16.416 -9.763 -4.793 1.00 89.25 74 ILE A O 1
ATOM 602 N N . ASP A 1 75 ? 17.422 -11.698 -5.328 1.00 94.44 75 ASP A N 1
ATOM 603 C CA . ASP A 1 75 ? 18.731 -11.114 -5.636 1.00 94.44 75 ASP A CA 1
ATOM 604 C C . ASP A 1 75 ? 18.785 -10.388 -6.992 1.00 94.44 75 ASP A C 1
ATOM 606 O O . ASP A 1 75 ? 19.728 -9.645 -7.243 1.00 94.44 75 ASP A O 1
ATOM 610 N N . ASN A 1 76 ? 17.798 -10.604 -7.872 1.00 93.62 76 ASN A N 1
ATOM 611 C CA . ASN A 1 76 ? 17.841 -10.143 -9.268 1.00 93.62 76 ASN A CA 1
ATOM 612 C C . ASN A 1 76 ? 16.624 -9.310 -9.690 1.00 93.62 76 ASN A C 1
ATOM 614 O O . ASN A 1 76 ? 16.594 -8.826 -10.818 1.00 93.62 76 ASN A O 1
ATOM 618 N N . VAL A 1 77 ? 15.609 -9.169 -8.833 1.00 95.69 77 VAL A N 1
ATOM 619 C CA . VAL A 1 77 ? 14.413 -8.390 -9.165 1.00 95.69 77 VAL A CA 1
ATOM 620 C C . VAL A 1 77 ? 14.750 -6.903 -9.285 1.00 95.69 77 VAL A C 1
ATOM 622 O O . VAL A 1 77 ? 15.387 -6.317 -8.408 1.00 95.69 77 VAL A O 1
ATOM 625 N N . THR A 1 78 ? 14.317 -6.280 -10.380 1.00 95.88 78 THR A N 1
ATOM 626 C CA . THR A 1 78 ? 14.525 -4.852 -10.642 1.00 95.88 78 THR A CA 1
ATOM 627 C C . THR A 1 78 ? 13.274 -4.027 -10.328 1.00 95.88 78 THR A C 1
ATOM 629 O O . THR A 1 78 ? 12.162 -4.547 -10.226 1.00 95.88 78 THR A O 1
ATOM 632 N N . ALA A 1 79 ? 13.431 -2.703 -10.221 1.00 95.50 79 ALA A N 1
ATOM 633 C CA . ALA A 1 79 ? 12.290 -1.789 -10.118 1.00 95.50 79 ALA A CA 1
ATOM 634 C C . ALA A 1 79 ? 11.367 -1.877 -11.349 1.00 95.50 79 ALA A C 1
ATOM 636 O O . ALA A 1 79 ? 10.151 -1.758 -11.219 1.00 95.50 79 ALA A O 1
ATOM 637 N N . GLN A 1 80 ? 11.930 -2.141 -12.531 1.00 96.50 80 GLN A N 1
ATOM 638 C CA . GLN A 1 80 ? 11.148 -2.307 -13.753 1.00 96.50 80 GLN A CA 1
ATOM 639 C C . GLN A 1 80 ? 10.349 -3.616 -13.756 1.00 96.50 80 GLN A C 1
ATOM 641 O O . GLN A 1 80 ? 9.215 -3.628 -14.233 1.00 96.50 80 GLN A O 1
ATOM 646 N N . ASP A 1 81 ? 10.884 -4.696 -13.178 1.00 96.50 81 ASP A N 1
ATOM 647 C CA . ASP A 1 81 ? 10.136 -5.950 -13.001 1.00 96.50 81 ASP A CA 1
ATOM 648 C C . ASP A 1 81 ? 8.949 -5.742 -12.052 1.00 96.50 81 ASP A C 1
ATOM 650 O O . ASP A 1 81 ? 7.830 -6.160 -12.347 1.00 96.50 81 ASP A O 1
ATOM 654 N N . MET A 1 82 ? 9.173 -5.023 -10.944 1.00 94.62 82 MET A N 1
ATOM 655 C CA . MET A 1 82 ? 8.117 -4.639 -9.999 1.00 94.62 82 MET A CA 1
ATOM 656 C C . MET A 1 82 ? 7.016 -3.829 -10.690 1.00 94.62 82 MET A C 1
ATOM 658 O O . MET A 1 82 ? 5.836 -4.144 -10.546 1.00 94.62 82 MET A O 1
ATOM 662 N N . ALA A 1 83 ? 7.394 -2.818 -11.473 1.00 95.19 83 ALA A N 1
ATOM 663 C CA . ALA A 1 83 ? 6.456 -1.968 -12.196 1.00 95.19 83 ALA A CA 1
ATOM 664 C C . ALA A 1 83 ? 5.672 -2.728 -13.274 1.00 95.19 83 ALA A C 1
ATOM 666 O O . ALA A 1 83 ? 4.458 -2.570 -13.395 1.00 95.19 83 ALA A O 1
ATOM 667 N N . SER A 1 84 ? 6.348 -3.603 -14.018 1.00 94.94 84 SER A N 1
ATOM 668 C CA . SER A 1 84 ? 5.708 -4.447 -15.029 1.00 94.94 84 SER A CA 1
ATOM 669 C C . SER A 1 84 ? 4.715 -5.415 -14.384 1.00 94.94 84 SER A C 1
ATOM 671 O O . SER A 1 84 ? 3.601 -5.580 -14.876 1.00 94.94 84 SER A O 1
ATOM 673 N N . ASN A 1 85 ? 5.078 -6.011 -13.243 1.00 94.31 85 ASN A N 1
ATOM 674 C CA . ASN A 1 85 ? 4.171 -6.862 -12.479 1.00 94.31 85 ASN A CA 1
ATOM 675 C C . ASN A 1 85 ? 2.969 -6.076 -11.939 1.00 94.31 85 ASN A C 1
ATOM 677 O O . ASN A 1 85 ? 1.838 -6.537 -12.054 1.00 94.31 85 ASN A O 1
ATOM 681 N N . LEU A 1 86 ? 3.198 -4.868 -11.416 1.00 92.62 86 LEU A N 1
ATOM 682 C CA . LEU A 1 86 ? 2.148 -3.967 -10.939 1.00 92.62 86 LEU A CA 1
ATOM 683 C C . LEU A 1 86 ? 1.115 -3.683 -12.035 1.00 92.62 86 LEU A C 1
ATOM 685 O O . LEU A 1 86 ? -0.076 -3.863 -11.792 1.00 92.62 86 LEU A O 1
ATOM 689 N N . LEU A 1 87 ? 1.543 -3.322 -13.248 1.00 93.19 87 LEU A N 1
ATOM 690 C CA . LEU A 1 87 ? 0.623 -3.084 -14.370 1.00 93.19 87 LEU A CA 1
ATOM 691 C C . LEU A 1 87 ? -0.182 -4.331 -14.777 1.00 93.19 87 LEU A C 1
ATOM 693 O O . LEU A 1 87 ? -1.289 -4.195 -15.293 1.00 93.19 87 LEU A O 1
ATOM 697 N N . ASN A 1 88 ? 0.343 -5.535 -14.532 1.00 92.31 88 ASN A N 1
ATOM 698 C CA . ASN A 1 88 ? -0.361 -6.785 -14.826 1.00 92.31 88 ASN A CA 1
ATOM 699 C C . ASN A 1 88 ? -1.420 -7.144 -13.774 1.00 92.31 88 ASN A C 1
ATOM 701 O O . ASN A 1 88 ? -2.412 -7.792 -14.110 1.00 92.31 88 ASN A O 1
ATOM 705 N N . VAL A 1 89 ? -1.209 -6.770 -12.508 1.00 89.50 89 VAL A N 1
ATOM 706 C CA . VAL A 1 89 ? -2.076 -7.189 -11.390 1.00 89.50 89 VAL A CA 1
ATOM 707 C C . VAL A 1 89 ? -3.019 -6.094 -10.900 1.00 89.50 89 VAL A C 1
ATOM 709 O O . VAL A 1 89 ? -4.052 -6.414 -10.314 1.00 89.50 89 VAL A O 1
ATOM 712 N N . VAL A 1 90 ? -2.694 -4.819 -11.136 1.00 90.44 90 VAL A N 1
ATOM 713 C CA . VAL A 1 90 ? -3.496 -3.674 -10.691 1.00 90.44 90 VAL A CA 1
ATOM 714 C C . VAL A 1 90 ? -4.394 -3.177 -11.826 1.00 90.44 90 VAL A C 1
ATOM 716 O O . VAL A 1 90 ? -3.902 -2.548 -12.769 1.00 90.44 90 VAL A O 1
ATOM 719 N N . PRO A 1 91 ? -5.718 -3.385 -11.740 1.00 88.19 91 PRO A N 1
ATOM 720 C CA . PRO A 1 91 ? -6.644 -2.855 -12.729 1.00 88.19 91 PRO A CA 1
ATOM 721 C C . PRO A 1 91 ? -6.828 -1.338 -12.565 1.00 88.19 91 PRO A C 1
ATOM 723 O O . PRO A 1 91 ? -7.068 -0.841 -11.465 1.00 88.19 91 PRO A O 1
ATOM 726 N N . TYR A 1 92 ? -6.765 -0.608 -13.681 1.00 91.31 92 TYR A N 1
ATOM 727 C CA . TYR A 1 92 ? -6.928 0.849 -13.713 1.00 91.31 92 TYR A CA 1
ATOM 728 C C . TYR A 1 92 ? -8.241 1.306 -13.065 1.00 91.31 92 TYR A C 1
ATOM 730 O O . TYR A 1 92 ? -9.314 0.867 -13.483 1.00 91.31 92 TYR A O 1
ATOM 738 N N . GLU A 1 93 ? -8.161 2.205 -12.079 1.00 89.19 93 GLU A N 1
ATOM 739 C CA . GLU A 1 93 ? -9.320 2.805 -11.394 1.00 89.19 93 GLU A CA 1
ATOM 740 C C . GLU A 1 93 ? -10.310 1.785 -10.796 1.00 89.19 93 GLU A C 1
ATOM 742 O O . GLU A 1 93 ? -11.514 2.044 -10.675 1.00 89.19 93 GLU A O 1
ATOM 747 N N . LYS A 1 94 ? -9.822 0.594 -10.414 1.00 85.25 94 LYS A N 1
ATOM 748 C CA . LYS A 1 94 ? -10.637 -0.458 -9.787 1.00 85.25 94 LYS A CA 1
ATOM 749 C C . LYS A 1 94 ? -9.974 -1.009 -8.532 1.00 85.25 94 LYS A C 1
ATOM 751 O O . LYS A 1 94 ? -9.078 -1.838 -8.614 1.00 85.25 94 LYS A O 1
ATOM 756 N N . GLY A 1 95 ? -10.489 -0.618 -7.365 1.00 82.06 95 GLY A N 1
ATOM 757 C CA . GLY A 1 95 ? -9.979 -1.098 -6.074 1.00 82.06 95 GLY A CA 1
ATOM 758 C C . GLY A 1 95 ? -8.461 -0.931 -5.95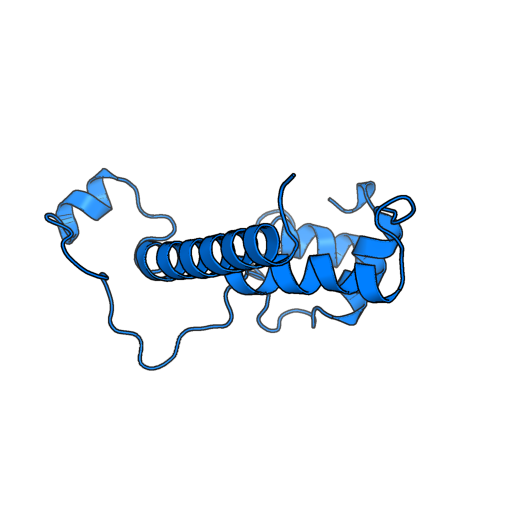8 1.00 82.06 95 GLY A C 1
ATOM 759 O O . GLY A 1 95 ? -7.885 -0.115 -6.667 1.00 82.06 95 GLY A O 1
ATOM 760 N N . PHE A 1 96 ? -7.818 -1.736 -5.117 1.00 85.25 96 PHE A N 1
ATOM 761 C CA . PHE A 1 96 ? -6.363 -1.817 -4.949 1.00 85.25 96 PHE A CA 1
ATOM 762 C C . PHE A 1 96 ? -5.677 -0.560 -4.419 1.00 85.25 96 PHE A C 1
ATOM 764 O O . PHE A 1 96 ? -5.038 -0.674 -3.392 1.00 85.25 96 PHE A O 1
ATOM 771 N N . PHE A 1 97 ? -5.765 0.581 -5.099 1.00 87.38 97 PHE A N 1
ATOM 772 C CA . PHE A 1 97 ? -5.205 1.862 -4.683 1.00 87.38 97 PHE A CA 1
ATOM 773 C C . PHE A 1 97 ? -6.308 2.871 -4.394 1.00 87.38 97 PHE A C 1
ATOM 775 O O . PHE A 1 97 ? -7.413 2.800 -4.949 1.00 87.38 97 PHE A O 1
ATOM 782 N N . TRP A 1 98 ? -5.971 3.885 -3.603 1.00 86.12 98 TRP A N 1
ATOM 783 C CA . TRP A 1 98 ? -6.718 5.129 -3.641 1.00 86.12 98 TRP A CA 1
ATOM 784 C C . TRP A 1 98 ? -6.444 5.865 -4.960 1.00 86.12 98 TRP A C 1
ATOM 786 O O . TRP A 1 98 ? -5.409 6.496 -5.154 1.00 86.12 98 TRP A O 1
ATOM 796 N N . TRP A 1 99 ? -7.399 5.823 -5.889 1.00 89.88 99 TRP A N 1
ATOM 797 C CA . TRP A 1 99 ? -7.298 6.478 -7.200 1.00 89.88 99 TRP A CA 1
ATOM 798 C C . TRP A 1 99 ? -7.532 7.999 -7.137 1.00 89.88 99 TRP A C 1
ATOM 800 O O . TRP A 1 99 ? -8.273 8.560 -7.939 1.00 89.88 99 TRP A O 1
ATOM 810 N N . GLY A 1 100 ? -6.867 8.695 -6.211 1.00 89.56 100 GLY A N 1
ATOM 811 C CA . GLY A 1 100 ? -7.091 10.115 -5.898 1.00 89.56 100 GLY A CA 1
ATOM 812 C C . GLY A 1 100 ? -6.692 11.124 -6.985 1.00 89.56 100 GLY A C 1
ATOM 813 O O . GLY A 1 100 ? -7.131 12.270 -6.950 1.00 89.56 100 GLY A O 1
ATOM 814 N N . GLY A 1 101 ? -5.884 10.712 -7.965 1.00 93.12 101 GLY A N 1
ATOM 815 C CA . GLY A 1 101 ? -5.526 11.511 -9.142 1.00 93.12 101 GLY A CA 1
ATOM 816 C C . GLY A 1 101 ? -4.030 11.812 -9.237 1.00 93.12 101 GLY A C 1
ATOM 817 O O . GLY A 1 101 ? -3.283 11.669 -8.265 1.00 93.12 101 GLY A O 1
ATOM 818 N N . LYS A 1 102 ? -3.587 12.247 -10.425 1.00 94.00 102 LYS A N 1
ATOM 819 C CA . LYS A 1 102 ? -2.184 12.596 -10.694 1.00 94.00 102 LYS A CA 1
ATOM 820 C C . LYS A 1 102 ? -1.736 13.796 -9.851 1.00 94.00 102 LYS A C 1
ATOM 822 O O . LYS A 1 102 ? -2.382 14.839 -9.866 1.00 94.00 102 LYS A O 1
ATOM 827 N N . GLY A 1 103 ? -0.604 13.656 -9.165 1.00 93.31 103 GLY A N 1
ATOM 828 C CA . GLY A 1 103 ? -0.039 14.658 -8.257 1.00 93.31 103 GLY A CA 1
ATOM 829 C C . GLY A 1 103 ? -0.715 14.729 -6.883 1.00 93.31 103 GLY A C 1
ATOM 830 O O . GLY A 1 103 ? -0.340 15.585 -6.088 1.00 93.31 103 GLY A O 1
ATOM 831 N N . ILE A 1 104 ? -1.695 13.857 -6.610 1.00 92.19 104 ILE A N 1
ATOM 832 C CA . ILE A 1 104 ? -2.434 13.800 -5.339 1.00 92.19 104 ILE A CA 1
ATOM 833 C C . ILE A 1 104 ? -2.231 12.439 -4.666 1.00 92.19 104 ILE A C 1
ATOM 835 O O . ILE A 1 104 ? -1.816 12.390 -3.513 1.00 92.19 104 ILE A O 1
ATOM 839 N N . SER A 1 105 ? -2.485 11.344 -5.388 1.00 91.75 105 SER A N 1
ATOM 840 C CA . SER A 1 105 ? -2.124 9.991 -4.948 1.00 91.75 105 SER A CA 1
ATOM 841 C C . SER A 1 105 ? -0.791 9.601 -5.572 1.00 91.75 105 SER A C 1
ATOM 843 O O . SER A 1 105 ? -0.610 9.719 -6.790 1.00 91.75 105 SER A O 1
ATOM 845 N N . THR A 1 106 ? 0.133 9.123 -4.743 1.00 91.06 106 THR A N 1
ATOM 846 C CA . THR A 1 106 ? 1.439 8.627 -5.186 1.00 91.06 106 THR A CA 1
ATOM 847 C C . THR A 1 106 ? 1.262 7.447 -6.135 1.00 91.06 106 THR A C 1
ATOM 849 O O . THR A 1 106 ? 1.791 7.456 -7.242 1.00 91.06 106 THR A O 1
ATOM 852 N N . GLU A 1 107 ? 0.432 6.483 -5.751 1.00 91.31 107 GLU A N 1
ATOM 853 C CA . GLU A 1 107 ? 0.176 5.238 -6.467 1.00 91.31 107 GLU A CA 1
ATOM 854 C C . GLU A 1 107 ? -0.529 5.504 -7.798 1.00 91.31 107 GLU A C 1
ATOM 856 O O . GLU A 1 107 ? -0.109 4.997 -8.838 1.00 91.31 107 GLU A O 1
ATOM 861 N N . HIS A 1 108 ? -1.553 6.367 -7.800 1.00 94.06 108 HIS A N 1
ATOM 862 C CA . HIS A 1 108 ? -2.228 6.765 -9.034 1.00 94.06 108 HIS A CA 1
ATOM 863 C C . HIS A 1 108 ? -1.255 7.519 -9.961 1.00 94.06 108 HIS A C 1
ATOM 865 O O . HIS A 1 108 ? -1.230 7.288 -11.170 1.00 94.06 108 HIS A O 1
ATOM 871 N N . THR A 1 109 ? -0.399 8.387 -9.413 1.00 96.12 109 THR A N 1
ATOM 872 C CA . THR A 1 109 ? 0.616 9.107 -10.201 1.00 96.12 109 THR A CA 1
ATOM 873 C C . THR A 1 109 ? 1.622 8.152 -10.835 1.00 96.12 109 THR A C 1
ATOM 875 O O . THR A 1 109 ? 1.865 8.255 -12.039 1.00 96.12 109 THR A O 1
ATOM 878 N N . ALA A 1 110 ? 2.157 7.212 -10.054 1.00 95.25 110 ALA A N 1
ATOM 879 C CA . ALA A 1 110 ? 3.105 6.209 -10.518 1.00 95.25 110 ALA A CA 1
ATOM 880 C C . ALA A 1 110 ? 2.491 5.332 -11.614 1.00 95.25 110 ALA A C 1
ATOM 882 O O . ALA A 1 110 ? 3.070 5.187 -12.691 1.00 95.25 110 ALA A O 1
ATOM 883 N N . TRP A 1 111 ? 1.267 4.839 -11.397 1.00 95.31 111 TRP A N 1
ATOM 884 C CA . TRP A 1 111 ? 0.547 4.021 -12.372 1.00 95.31 111 TRP A CA 1
ATOM 885 C C . TRP A 1 111 ? 0.333 4.765 -13.699 1.00 95.31 111 TRP A C 1
ATOM 887 O O . TRP A 1 111 ? 0.635 4.238 -14.771 1.00 95.31 111 TRP A O 1
ATOM 897 N N . LEU A 1 112 ? -0.116 6.026 -13.650 1.00 96.62 112 LEU A N 1
ATOM 898 C CA . LEU A 1 112 ? -0.294 6.843 -14.855 1.00 96.62 112 LEU A CA 1
ATOM 899 C C . LEU A 1 112 ? 1.032 7.127 -15.564 1.00 96.62 112 LEU A C 1
ATOM 901 O O . LEU A 1 112 ? 1.066 7.167 -16.791 1.00 96.62 112 LEU A O 1
ATOM 905 N N . ASN A 1 113 ? 2.120 7.353 -14.831 1.00 97.81 113 ASN A N 1
ATOM 906 C CA . ASN A 1 113 ? 3.431 7.586 -15.431 1.00 97.81 113 ASN A CA 1
ATOM 907 C C . ASN A 1 113 ? 3.957 6.328 -16.139 1.00 97.81 113 ASN A C 1
ATOM 909 O O . ASN A 1 113 ? 4.421 6.438 -17.274 1.00 97.81 113 ASN A O 1
ATOM 913 N N . LEU A 1 114 ? 3.787 5.146 -15.539 1.00 97.19 114 LEU A N 1
ATOM 914 C CA . LEU A 1 114 ? 4.115 3.864 -16.170 1.00 97.19 114 LEU A CA 1
ATOM 915 C C . LEU A 1 114 ? 3.333 3.654 -17.475 1.00 97.19 114 LEU A C 1
ATOM 917 O O . LEU A 1 114 ? 3.914 3.309 -18.503 1.00 97.19 114 LEU A O 1
ATOM 921 N N . MET 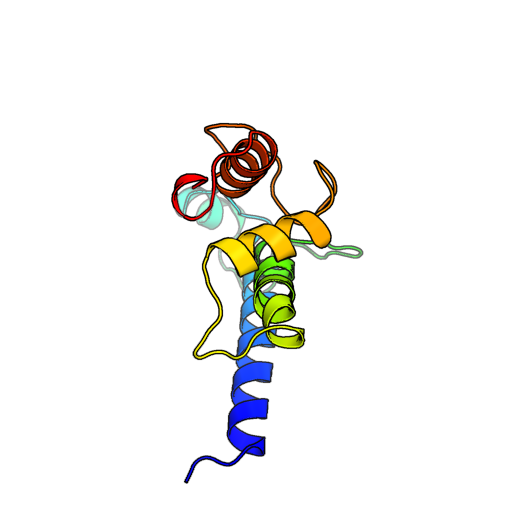A 1 115 ? 2.030 3.951 -17.475 1.00 96.38 115 MET A N 1
ATOM 922 C CA . MET A 1 115 ? 1.211 3.896 -18.695 1.00 96.38 115 MET A CA 1
ATOM 923 C C . MET A 1 115 ? 1.619 4.913 -19.764 1.00 96.38 115 MET A C 1
ATOM 925 O O . MET A 1 115 ? 1.345 4.702 -20.942 1.00 96.38 115 MET A O 1
ATOM 929 N N . ASN A 1 116 ? 2.280 6.003 -19.371 1.00 97.00 116 ASN A N 1
ATOM 930 C CA . ASN A 1 116 ? 2.854 6.994 -20.280 1.00 97.00 116 ASN A CA 1
ATOM 931 C C . ASN A 1 116 ? 4.321 6.693 -20.634 1.00 97.00 116 ASN A C 1
ATOM 933 O O . ASN A 1 116 ? 5.041 7.593 -21.065 1.00 97.00 116 ASN A O 1
ATOM 937 N N . HIS A 1 117 ? 4.759 5.440 -20.475 1.00 96.50 117 HIS A N 1
ATOM 938 C CA . HIS A 1 117 ? 6.099 4.969 -20.838 1.00 96.50 117 HIS A CA 1
ATOM 939 C C . HIS A 1 117 ? 7.239 5.665 -20.079 1.00 96.50 117 HIS A C 1
ATOM 941 O O . HIS A 1 117 ? 8.342 5.816 -20.602 1.00 96.50 117 HIS A O 1
ATOM 947 N N . ILE A 1 118 ? 6.978 6.104 -18.846 1.00 98.25 118 ILE A N 1
ATOM 948 C CA . ILE A 1 118 ? 8.032 6.517 -17.921 1.00 98.25 118 ILE A CA 1
ATOM 949 C C . ILE A 1 118 ? 8.437 5.280 -17.127 1.00 98.25 118 ILE A C 1
ATOM 951 O O . ILE A 1 118 ? 7.657 4.795 -16.312 1.00 98.25 118 ILE A O 1
ATOM 955 N N . ASP A 1 119 ? 9.643 4.780 -17.374 1.00 97.69 119 ASP A N 1
ATOM 956 C CA . ASP A 1 119 ? 10.153 3.569 -16.732 1.00 97.69 119 ASP A CA 1
ATOM 957 C C . ASP A 1 119 ? 10.364 3.752 -15.225 1.00 97.69 119 ASP A C 1
ATOM 959 O O . ASP A 1 119 ? 10.692 4.838 -14.732 1.00 97.69 119 ASP A O 1
ATOM 963 N N . ALA A 1 120 ? 10.236 2.661 -14.475 1.00 97.12 120 ALA A N 1
ATOM 964 C CA . ALA A 1 120 ? 10.629 2.644 -13.079 1.00 97.12 120 ALA A CA 1
ATOM 965 C C . ALA A 1 120 ? 12.167 2.692 -12.954 1.00 97.12 120 ALA A C 1
ATOM 967 O O . ALA A 1 120 ? 12.884 2.094 -13.758 1.00 97.12 120 ALA A O 1
ATOM 968 N N . PRO A 1 121 ? 12.710 3.379 -11.933 1.00 96.00 121 PRO A N 1
ATOM 969 C CA . PRO A 1 121 ? 12.001 4.008 -10.815 1.00 96.00 121 PRO A CA 1
ATOM 970 C C . PRO A 1 121 ? 11.550 5.461 -11.076 1.00 96.00 121 PRO A C 1
ATOM 972 O O . PRO A 1 121 ? 11.070 6.119 -10.161 1.00 96.00 121 PRO A O 1
ATOM 975 N N . LEU A 1 122 ? 11.719 6.000 -12.290 1.00 97.50 122 LEU A N 1
ATOM 976 C CA . LEU A 1 122 ? 11.397 7.403 -12.600 1.00 97.50 122 LEU A CA 1
ATOM 977 C C . LEU A 1 122 ? 9.890 7.682 -12.660 1.00 97.50 122 LEU A C 1
ATOM 979 O O . LEU A 1 122 ? 9.481 8.842 -12.599 1.00 97.50 122 LEU A O 1
ATOM 983 N N . SER A 1 123 ? 9.071 6.637 -12.763 1.00 95.94 123 SER A N 1
ATOM 984 C CA . SER A 1 123 ? 7.612 6.723 -12.709 1.00 95.94 123 SER A CA 1
ATOM 985 C C . SER A 1 123 ? 7.078 7.347 -11.418 1.00 95.94 123 SER A C 1
ATOM 987 O O . SER A 1 123 ? 5.964 7.872 -11.434 1.00 95.94 123 SER A O 1
ATOM 989 N N . GLY A 1 124 ? 7.865 7.338 -10.340 1.00 88.12 124 GLY A N 1
ATOM 990 C CA . GLY A 1 124 ? 7.399 7.629 -8.984 1.00 88.12 124 GLY A CA 1
ATOM 991 C C . GLY A 1 124 ? 7.195 6.357 -8.187 1.00 88.12 124 GLY A C 1
ATOM 992 O O . GLY A 1 124 ? 6.816 5.336 -8.810 1.00 88.12 124 GLY A O 1
#

Secondary structure (DSSP, 8-state):
---HHHHHHHHHHHHHHHHHHHHHHGGGTT--HHHHHHHH-S--S-SS--SS----HHHHHHHHHGGGGGTS-TTT--HHHHHHHHHHHS-TTSSSS----TTT-HHHHHHHHHHTT--TTTT-

Foldseek 3Di:
DQDPVNVVVVVVVVLVVLVVCCQQCVVQVPHDPVVCCVPCPPPPDRPDDDPDDFQEQSNQVVVQLCVLCVPDPPVDDDQQSSLVSCLVPPDPPDGNADCVDAPPGPVVQLNVQVVVVNGPPRSD

pLDDT: mean 92.6, std 4.34, range [76.56, 98.25]

Radius of gyration: 17.87 Å; chains: 1; bounding box: 39×38×46 Å

Sequence (124 aa):
MTTFQDIYKRIYASWLGKNIGIRLGAPIESWTGPEVRKCYQPITDYLTDYSQFAADDDANGPLFFADVMKYHSIDNVTAQDMASNLLNVVPYEKGFFWWGGKGISTEHTAWLNLMNHIDAPLSG